Protein AF-A0A3M2CQR7-F1 (afdb_monomer_lite)

Sequence (110 aa):
MRALTAGHTHPLIQFPPALPKVKILRAIMKLLEEAPSLKIQNVHVQGFSGCSDFVGKLTVNDGEAEFEFHWDCRWRAEQEQMLDWWGNPDQARAAREFGYQCFRKFERTR

Structure (mmCIF, N/CA/C/O backbone):
data_AF-A0A3M2CQR7-F1
#
_entry.id   AF-A0A3M2CQR7-F1
#
loop_
_atom_site.group_PDB
_atom_site.id
_atom_site.type_symbol
_atom_site.label_atom_id
_atom_site.label_alt_id
_atom_site.label_comp_id
_atom_site.label_asym_id
_atom_site.label_entity_id
_atom_site.label_seq_id
_atom_site.pdbx_PDB_ins_code
_atom_site.Cartn_x
_atom_site.Cartn_y
_atom_site.Cartn_z
_atom_site.occupancy
_atom_site.B_iso_or_equiv
_atom_site.auth_seq_id
_atom_site.auth_comp_id
_atom_site.auth_asym_id
_atom_site.auth_atom_id
_atom_site.pdbx_PDB_model_num
ATOM 1 N N . MET A 1 1 ? -17.983 1.315 -6.250 1.00 46.47 1 MET A N 1
ATOM 2 C CA . MET A 1 1 ? -16.632 1.453 -6.850 1.00 46.47 1 MET A CA 1
ATOM 3 C C . MET A 1 1 ? -16.387 2.785 -7.599 1.00 46.47 1 MET A C 1
ATOM 5 O O . MET A 1 1 ? -15.433 2.858 -8.357 1.00 46.47 1 MET A O 1
ATOM 9 N N . ARG A 1 2 ? -17.192 3.853 -7.406 1.00 52.69 2 ARG A N 1
ATOM 10 C CA . ARG A 1 2 ? -17.050 5.144 -8.135 1.00 52.69 2 ARG A CA 1
ATOM 11 C C . ARG A 1 2 ? -16.501 6.320 -7.301 1.00 52.69 2 ARG A C 1
ATOM 13 O O . ARG A 1 2 ? -16.025 7.288 -7.874 1.00 52.69 2 ARG A O 1
ATOM 20 N N . ALA A 1 3 ? -16.531 6.242 -5.968 1.00 48.81 3 ALA A N 1
ATOM 21 C CA . ALA A 1 3 ? -16.136 7.358 -5.097 1.00 48.81 3 ALA A CA 1
ATOM 22 C C . ALA A 1 3 ? -14.608 7.552 -4.984 1.00 48.81 3 ALA A C 1
ATOM 24 O O . ALA A 1 3 ? -14.128 8.681 -5.006 1.00 48.81 3 ALA A O 1
ATOM 25 N N . LEU A 1 4 ? -13.834 6.460 -4.939 1.00 50.44 4 LEU A N 1
ATOM 26 C CA . LEU A 1 4 ? -12.368 6.501 -4.798 1.00 50.44 4 LEU A CA 1
ATOM 27 C C . LEU A 1 4 ? -11.658 7.146 -6.000 1.00 50.44 4 LEU A C 1
ATOM 29 O O . LEU A 1 4 ? -10.644 7.818 -5.838 1.00 50.44 4 LEU A O 1
ATOM 33 N N .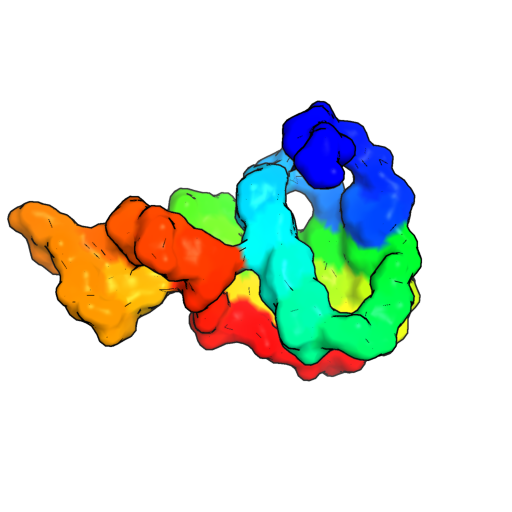 THR A 1 5 ? -12.195 6.992 -7.211 1.00 54.84 5 THR A N 1
ATOM 34 C CA . THR A 1 5 ? -11.633 7.586 -8.433 1.00 54.84 5 THR A CA 1
ATOM 35 C C . THR A 1 5 ? -11.936 9.083 -8.555 1.00 54.84 5 THR A C 1
ATOM 37 O O . THR A 1 5 ? -11.091 9.835 -9.048 1.00 54.84 5 THR A O 1
ATOM 40 N N . ALA A 1 6 ? -13.068 9.553 -8.021 1.00 55.56 6 ALA A N 1
ATOM 41 C CA . ALA A 1 6 ? -13.514 10.946 -8.124 1.00 55.56 6 ALA A CA 1
ATOM 42 C C . ALA A 1 6 ? -12.702 11.944 -7.270 1.00 55.56 6 ALA A C 1
ATOM 44 O O . ALA A 1 6 ? -12.662 13.124 -7.589 1.00 55.56 6 ALA A O 1
ATOM 45 N N . GLY A 1 7 ? -11.954 11.489 -6.257 1.00 47.72 7 GLY A N 1
ATOM 46 C CA . GLY A 1 7 ? -11.062 12.361 -5.472 1.00 47.72 7 GLY A CA 1
ATOM 47 C C . GLY A 1 7 ? -11.728 13.181 -4.377 1.00 47.72 7 GLY A C 1
ATOM 48 O O . GLY A 1 7 ? -11.129 14.139 -3.904 1.00 47.72 7 GLY A O 1
ATOM 49 N N . HIS A 1 8 ? -12.925 12.793 -3.952 1.00 46.94 8 HIS A N 1
ATOM 50 C CA . HIS A 1 8 ? -13.480 13.290 -2.703 1.00 46.94 8 HIS A CA 1
ATOM 51 C C . HIS A 1 8 ? -12.880 12.502 -1.536 1.00 46.94 8 HIS A C 1
ATOM 53 O O . HIS A 1 8 ? -12.790 11.273 -1.595 1.00 46.94 8 HIS A O 1
ATOM 59 N N . THR A 1 9 ? -12.481 13.206 -0.478 1.00 52.19 9 THR A N 1
ATOM 60 C CA . THR A 1 9 ? -12.222 12.605 0.830 1.00 52.19 9 THR A CA 1
ATOM 61 C C . THR A 1 9 ? -13.504 11.919 1.292 1.00 52.19 9 THR A C 1
ATOM 63 O O . THR A 1 9 ? -14.539 12.556 1.479 1.00 52.19 9 THR A O 1
ATOM 66 N N . HIS A 1 10 ? -13.460 10.594 1.409 1.00 62.28 10 HIS A N 1
ATOM 67 C CA . HIS A 1 10 ? -14.567 9.811 1.941 1.00 62.28 10 HIS A CA 1
ATOM 68 C C . HIS A 1 10 ? -14.284 9.562 3.425 1.00 62.28 10 HIS A C 1
ATOM 70 O O . HIS A 1 10 ? -13.147 9.215 3.743 1.00 62.28 10 HIS A O 1
ATOM 76 N N . PRO A 1 11 ? -15.271 9.646 4.335 1.00 66.38 11 PRO A N 1
ATOM 77 C CA . PRO A 1 11 ? -15.039 9.393 5.763 1.00 66.38 11 PRO A CA 1
ATOM 78 C C . PRO A 1 11 ? -14.391 8.025 6.055 1.00 66.38 11 PRO A C 1
ATOM 80 O O . PRO A 1 11 ? -13.695 7.875 7.050 1.00 66.38 11 PRO A O 1
ATOM 83 N N . LEU A 1 12 ? -14.554 7.060 5.142 1.00 84.62 12 LEU A N 1
ATOM 84 C CA . LEU A 1 12 ? -13.984 5.711 5.236 1.00 84.62 12 LEU A CA 1
ATOM 85 C C . LEU A 1 12 ? -12.493 5.634 4.869 1.00 84.62 12 LEU A C 1
ATOM 87 O O . LEU A 1 12 ? -11.810 4.757 5.377 1.00 84.62 12 LEU A O 1
ATOM 91 N N . ILE A 1 13 ? -11.992 6.458 3.941 1.00 91.00 13 ILE A N 1
ATOM 92 C CA . ILE A 1 13 ? -10.609 6.356 3.441 1.00 91.00 13 ILE A CA 1
ATOM 93 C C . ILE A 1 13 ? -10.043 7.766 3.275 1.00 91.00 13 ILE A C 1
ATOM 95 O O . ILE A 1 13 ? -10.448 8.515 2.383 1.00 91.00 13 ILE A O 1
ATOM 99 N N . GLN A 1 14 ? -9.084 8.100 4.129 1.00 92.00 14 GLN A N 1
ATOM 100 C CA . GLN A 1 14 ? -8.445 9.404 4.221 1.00 92.00 14 GLN A CA 1
ATOM 101 C C . GLN A 1 14 ? -6.985 9.299 3.776 1.00 92.00 14 GLN A C 1
ATOM 103 O O . GLN A 1 14 ? -6.272 8.377 4.166 1.00 92.00 14 GLN A O 1
ATOM 108 N N . PHE A 1 15 ? -6.532 10.233 2.944 1.00 93.12 15 PHE A N 1
ATOM 109 C CA . PHE A 1 15 ? -5.164 10.260 2.427 1.00 93.12 15 PHE A CA 1
ATOM 110 C C . PHE A 1 15 ? -4.762 11.679 2.009 1.00 93.12 15 PHE A C 1
ATOM 112 O O . PHE A 1 15 ? -5.629 12.464 1.613 1.00 93.12 15 PHE A O 1
ATOM 119 N N . PRO A 1 16 ? -3.460 12.023 2.045 1.00 90.00 16 PRO A N 1
ATOM 120 C CA . PRO A 1 16 ? -2.966 13.275 1.491 1.00 90.00 16 PRO A CA 1
ATOM 121 C C . PRO A 1 16 ? -3.332 13.418 0.001 1.00 90.00 16 PRO A C 1
ATOM 123 O O . PRO A 1 16 ? -3.101 12.477 -0.763 1.00 90.00 16 PRO A O 1
ATOM 126 N N . PRO A 1 17 ? -3.818 14.589 -0.459 1.00 85.38 17 PRO A N 1
ATOM 127 C CA . PRO A 1 17 ? -4.232 14.795 -1.853 1.00 85.38 17 PRO A CA 1
ATOM 128 C C . PRO A 1 17 ? -3.147 14.516 -2.904 1.00 85.38 17 PRO A C 1
ATOM 130 O O . PRO A 1 17 ? -3.466 14.209 -4.049 1.00 85.38 17 PRO A O 1
ATOM 133 N N . ALA A 1 18 ? -1.870 14.614 -2.521 1.00 89.19 18 ALA A N 1
ATOM 134 C CA . ALA A 1 18 ? -0.728 14.376 -3.400 1.00 89.19 18 ALA A CA 1
ATOM 135 C C . ALA A 1 18 ? -0.486 12.887 -3.726 1.00 89.19 18 ALA A C 1
ATOM 137 O O . ALA A 1 18 ? 0.286 12.581 -4.634 1.00 89.19 18 ALA A O 1
ATOM 138 N N . LEU A 1 19 ? -1.108 11.950 -3.000 1.00 92.25 19 LEU A N 1
ATOM 139 C CA . LEU A 1 19 ? -0.875 10.523 -3.213 1.00 92.25 19 LEU A CA 1
ATOM 140 C C . LEU A 1 19 ? -1.670 9.976 -4.414 1.00 92.25 19 LEU A C 1
ATOM 142 O O . LEU A 1 19 ? -2.871 10.238 -4.537 1.00 92.25 19 LEU A O 1
ATOM 146 N N . PRO A 1 20 ? -1.056 9.148 -5.285 1.00 92.50 20 PRO A N 1
ATOM 147 C CA . PRO A 1 20 ? -1.764 8.558 -6.414 1.00 92.50 20 PRO A CA 1
ATOM 148 C C . PRO A 1 20 ? -2.891 7.617 -5.970 1.00 92.50 20 PRO A C 1
ATOM 150 O O . PRO A 1 20 ? -2.654 6.568 -5.367 1.00 92.50 20 PRO A O 1
ATOM 153 N N . LYS A 1 21 ? -4.128 7.939 -6.363 1.00 91.94 21 LYS A N 1
ATOM 154 C CA . LYS A 1 21 ? -5.345 7.173 -6.017 1.00 91.94 21 LYS A CA 1
ATOM 155 C C . LYS A 1 21 ? -5.251 5.685 -6.364 1.00 91.94 21 LYS A C 1
ATOM 157 O O . LYS A 1 21 ? -5.724 4.842 -5.610 1.00 91.94 21 LYS A O 1
ATOM 162 N N . VAL A 1 22 ? -4.614 5.346 -7.488 1.00 92.56 22 VAL A N 1
ATOM 163 C CA . VAL A 1 22 ? -4.424 3.947 -7.908 1.00 92.56 22 VAL A CA 1
ATOM 164 C C . VAL A 1 22 ? -3.540 3.163 -6.933 1.00 92.56 22 VAL A C 1
ATOM 166 O O . VAL A 1 22 ? -3.796 1.990 -6.684 1.00 92.56 22 VAL A O 1
ATOM 169 N N . LYS A 1 23 ? -2.530 3.802 -6.333 1.00 95.00 23 LYS A N 1
ATOM 170 C CA . LYS A 1 23 ? -1.636 3.165 -5.356 1.00 95.00 23 LYS A CA 1
ATOM 171 C C . LYS A 1 23 ? -2.309 3.024 -3.994 1.00 95.00 23 LYS A C 1
ATOM 173 O O . LYS A 1 23 ? -2.184 1.977 -3.366 1.00 95.00 23 LYS A O 1
ATOM 178 N N . ILE A 1 24 ? -3.125 4.007 -3.612 1.00 95.62 24 ILE A N 1
ATOM 179 C CA . ILE A 1 24 ? -4.009 3.901 -2.444 1.00 95.62 24 ILE A CA 1
ATOM 180 C C . ILE A 1 24 ? -4.957 2.709 -2.596 1.00 95.62 24 ILE A C 1
ATOM 182 O O . ILE A 1 24 ? -5.032 1.877 -1.698 1.00 95.62 24 ILE A O 1
ATOM 186 N N . LEU A 1 25 ? -5.626 2.568 -3.747 1.00 95.19 25 LEU A N 1
ATOM 187 C CA . LEU A 1 25 ? -6.523 1.437 -4.001 1.00 95.19 25 LEU A CA 1
ATOM 188 C C . LEU A 1 25 ? -5.808 0.090 -3.824 1.00 95.19 25 LEU A C 1
ATOM 190 O O . LEU A 1 25 ? -6.368 -0.808 -3.207 1.00 95.19 25 LEU A O 1
ATOM 194 N N . ARG A 1 26 ? -4.565 -0.039 -4.301 1.00 96.56 26 ARG A N 1
ATOM 195 C CA . ARG A 1 26 ? -3.761 -1.264 -4.147 1.00 96.56 26 ARG A CA 1
ATOM 196 C C . ARG A 1 26 ? -3.474 -1.599 -2.680 1.00 96.56 26 ARG A C 1
ATOM 198 O O . ARG A 1 26 ? -3.626 -2.753 -2.292 1.00 96.56 26 ARG A O 1
ATOM 205 N N . ALA A 1 27 ? -3.121 -0.602 -1.865 1.00 97.31 27 ALA A N 1
ATOM 206 C CA . ALA A 1 27 ? -2.924 -0.778 -0.422 1.00 97.31 27 ALA A CA 1
ATOM 207 C C . ALA A 1 27 ? -4.218 -1.203 0.292 1.00 97.31 27 ALA A C 1
ATOM 209 O O . ALA A 1 27 ? -4.203 -2.135 1.092 1.00 97.31 27 ALA A O 1
ATOM 210 N N . ILE A 1 28 ? -5.352 -0.585 -0.053 1.00 96.44 28 ILE A N 1
ATOM 211 C CA . ILE A 1 28 ? -6.662 -0.942 0.513 1.00 96.44 28 ILE A CA 1
ATOM 212 C C . ILE A 1 28 ? -7.095 -2.351 0.093 1.00 96.44 28 ILE A C 1
ATOM 214 O O . ILE A 1 28 ? -7.611 -3.096 0.918 1.00 96.44 28 ILE A O 1
ATOM 218 N N . MET A 1 29 ? -6.867 -2.750 -1.161 1.00 97.25 29 MET A N 1
ATOM 219 C CA . MET A 1 29 ? -7.162 -4.116 -1.609 1.00 97.25 29 MET A CA 1
ATOM 220 C C . MET A 1 29 ? -6.382 -5.151 -0.797 1.00 97.25 29 MET A C 1
ATOM 222 O O . MET A 1 29 ? -6.963 -6.146 -0.376 1.00 97.25 29 MET A O 1
ATOM 226 N N . LYS A 1 30 ? -5.099 -4.891 -0.519 1.00 97.94 30 LYS A N 1
ATOM 227 C CA . LYS A 1 30 ? -4.293 -5.796 0.304 1.00 97.94 30 LYS A CA 1
ATOM 228 C C . LYS A 1 30 ? -4.748 -5.834 1.760 1.00 97.94 30 LYS A C 1
ATOM 230 O O . LYS A 1 30 ? -4.809 -6.912 2.332 1.00 97.94 30 LYS A O 1
ATOM 235 N N . LEU A 1 31 ? -5.158 -4.697 2.327 1.00 97.38 31 LEU A N 1
ATOM 236 C CA . LEU A 1 31 ? -5.774 -4.656 3.657 1.00 97.38 31 LEU A CA 1
ATOM 237 C C . LEU A 1 31 ? -7.027 -5.539 3.737 1.00 97.38 31 LEU A C 1
ATOM 239 O O . LEU A 1 31 ? -7.178 -6.299 4.687 1.00 97.38 31 LEU A O 1
ATOM 243 N N . LEU A 1 32 ? -7.914 -5.447 2.744 1.00 96.19 32 LEU A N 1
ATOM 244 C CA . LEU A 1 32 ? -9.146 -6.241 2.703 1.00 96.19 32 LEU A CA 1
ATOM 245 C C . LEU A 1 32 ? -8.872 -7.745 2.561 1.00 96.19 32 LEU A C 1
ATOM 247 O O . LEU A 1 32 ? -9.638 -8.553 3.077 1.00 96.19 32 LEU A O 1
ATOM 251 N N . GLU A 1 33 ? -7.795 -8.108 1.865 1.00 96.88 33 GLU A N 1
ATOM 252 C CA . GLU A 1 33 ? -7.357 -9.494 1.695 1.00 96.88 33 GLU A CA 1
ATOM 253 C C . GLU A 1 33 ? -6.732 -10.078 2.966 1.00 96.88 33 GLU A C 1
ATOM 255 O O . GLU A 1 33 ? -7.061 -11.197 3.346 1.00 96.88 33 GLU A O 1
ATOM 260 N N . GLU A 1 34 ? -5.855 -9.325 3.632 1.00 96.75 34 GLU A N 1
ATOM 261 C CA . GLU A 1 34 ? -5.112 -9.787 4.815 1.00 96.75 34 GLU A CA 1
ATOM 262 C C . GLU A 1 34 ? -5.937 -9.707 6.108 1.00 96.75 34 GLU A C 1
ATOM 264 O O . GLU A 1 34 ? -5.699 -10.452 7.057 1.00 96.75 34 GLU A O 1
ATOM 269 N N . ALA A 1 35 ? -6.928 -8.814 6.163 1.00 95.00 35 ALA A N 1
ATOM 270 C CA . ALA A 1 35 ? -7.773 -8.611 7.335 1.00 95.00 35 ALA A CA 1
ATOM 271 C C . ALA A 1 35 ? -9.276 -8.703 6.993 1.00 95.00 35 ALA A C 1
ATOM 273 O O . ALA A 1 35 ? -10.026 -7.763 7.266 1.00 95.00 35 ALA A O 1
ATOM 274 N N . PRO A 1 36 ? -9.764 -9.837 6.446 1.00 94.62 36 PRO A N 1
ATOM 275 C CA . PRO A 1 36 ? -11.141 -9.956 5.957 1.00 94.62 36 PRO A CA 1
ATOM 276 C C . PRO A 1 36 ? -12.197 -9.860 7.069 1.00 94.62 36 PRO A C 1
ATOM 278 O O . PRO A 1 36 ? -13.351 -9.527 6.808 1.00 94.62 36 PRO A O 1
ATOM 281 N N . SER A 1 37 ? -11.821 -10.144 8.320 1.00 92.81 37 SER A N 1
ATOM 282 C CA . SER A 1 37 ? -12.703 -10.037 9.487 1.00 92.81 37 SER A CA 1
ATOM 283 C C . SER A 1 37 ? -12.687 -8.658 10.151 1.00 92.81 37 SER A C 1
ATOM 285 O O . SER A 1 37 ? -13.489 -8.412 11.056 1.00 92.81 37 SER A O 1
ATOM 287 N N . LEU A 1 38 ? -11.773 -7.764 9.756 1.00 92.56 38 LEU A N 1
ATOM 288 C CA . LEU A 1 38 ? -11.656 -6.438 10.352 1.00 92.56 38 LEU A CA 1
ATOM 289 C C . LEU A 1 38 ? -12.795 -5.549 9.845 1.00 92.56 38 LEU A C 1
ATOM 291 O O . LEU A 1 38 ? -12.933 -5.291 8.649 1.00 92.56 38 LEU A O 1
ATOM 295 N N . LYS A 1 39 ? -13.629 -5.059 10.765 1.00 91.81 39 LYS A N 1
ATOM 296 C CA . LYS A 1 39 ? -14.723 -4.139 10.434 1.00 91.81 39 LYS A CA 1
ATOM 297 C C . LYS A 1 39 ? -14.168 -2.734 10.229 1.00 91.81 39 LYS A C 1
ATOM 299 O O . LYS A 1 39 ? -14.024 -1.976 11.183 1.00 91.81 39 LYS A O 1
ATOM 304 N N . ILE A 1 40 ? -13.868 -2.394 8.983 1.00 91.75 40 ILE A N 1
ATOM 305 C CA . ILE A 1 40 ? -13.288 -1.101 8.613 1.00 91.75 40 ILE A CA 1
ATOM 306 C C . ILE A 1 40 ? -14.360 -0.000 8.638 1.00 91.75 40 ILE A C 1
ATOM 308 O O . ILE A 1 40 ? -15.306 -0.020 7.851 1.00 91.75 40 ILE A O 1
ATOM 312 N N . GLN A 1 41 ? -14.176 0.977 9.522 1.00 91.81 41 GLN A N 1
ATOM 313 C CA . GLN A 1 41 ? -14.983 2.195 9.653 1.00 91.81 41 GLN A CA 1
ATOM 314 C C . GLN A 1 41 ? -14.227 3.427 9.144 1.00 91.81 41 GLN A C 1
ATOM 316 O O . GLN A 1 41 ? -14.827 4.326 8.561 1.00 91.81 41 GLN A O 1
ATOM 321 N N . ASN A 1 42 ? -12.908 3.462 9.330 1.00 92.69 42 ASN A N 1
ATOM 322 C CA . ASN A 1 42 ? -12.027 4.439 8.703 1.00 92.69 42 ASN A CA 1
ATOM 323 C C . ASN A 1 42 ? -10.644 3.833 8.435 1.00 92.69 42 ASN A C 1
ATOM 325 O O . ASN A 1 42 ? -10.215 2.906 9.120 1.00 92.69 42 ASN A O 1
ATOM 329 N N . VAL A 1 43 ? -9.960 4.348 7.415 1.00 96.31 43 VAL A N 1
ATOM 330 C CA . VAL A 1 43 ? -8.568 4.033 7.095 1.00 96.31 43 VAL A CA 1
ATOM 331 C C . VAL A 1 43 ? -7.843 5.321 6.754 1.00 96.31 43 VAL A C 1
ATOM 333 O O . VAL A 1 43 ? -8.235 6.034 5.831 1.00 96.31 43 VAL A O 1
ATOM 336 N N . HIS A 1 44 ? -6.761 5.597 7.465 1.00 96.38 44 HIS A N 1
ATOM 337 C CA . HIS A 1 44 ? -5.851 6.693 7.178 1.00 96.38 44 HIS A CA 1
ATOM 338 C C . HIS A 1 44 ? -4.628 6.123 6.469 1.00 96.38 44 HIS A C 1
ATOM 340 O O . HIS A 1 44 ? -3.947 5.243 6.995 1.00 96.38 44 HIS A O 1
ATOM 346 N N . VAL A 1 45 ? -4.357 6.620 5.266 1.00 96.69 45 VAL A N 1
ATOM 347 C CA . VAL A 1 45 ? -3.223 6.200 4.443 1.00 96.69 45 VAL A CA 1
ATOM 348 C C . VAL A 1 45 ? -2.182 7.303 4.446 1.00 96.69 45 VAL A C 1
ATOM 350 O O . VAL A 1 45 ? -2.444 8.428 4.016 1.00 96.69 45 VAL A O 1
ATOM 353 N N . GLN A 1 46 ? -0.981 6.968 4.897 1.00 96.00 46 GLN A N 1
ATOM 354 C CA . GLN A 1 46 ? 0.179 7.850 4.862 1.00 96.00 46 GLN A CA 1
ATOM 355 C C . GLN A 1 46 ? 1.327 7.130 4.168 1.00 96.00 46 GLN A C 1
ATOM 357 O O . GLN A 1 46 ? 1.457 5.914 4.285 1.00 96.00 46 GLN A O 1
ATOM 362 N N . GLY A 1 47 ? 2.164 7.864 3.442 1.00 95.81 47 GLY A N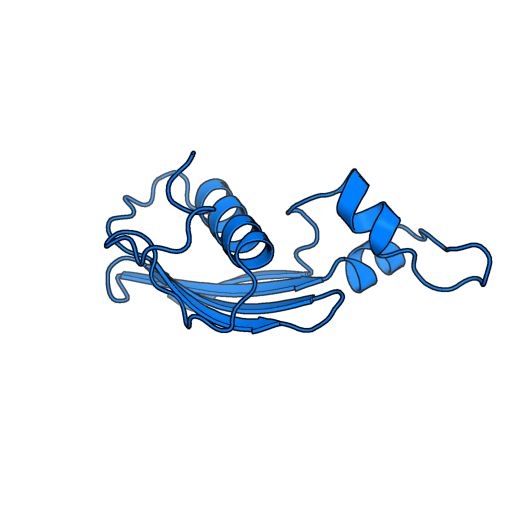 1
ATOM 363 C CA . GLY A 1 47 ? 3.292 7.253 2.757 1.00 95.81 47 GLY A CA 1
ATOM 364 C C . GLY A 1 47 ? 3.938 8.141 1.708 1.00 95.81 47 GLY A C 1
ATOM 365 O O . GLY A 1 47 ? 3.581 9.307 1.541 1.00 95.81 47 GLY A O 1
ATOM 366 N N . PHE A 1 48 ? 4.872 7.539 0.986 1.00 96.44 48 PHE A N 1
ATOM 367 C CA . PHE A 1 48 ? 5.579 8.111 -0.148 1.00 96.44 48 PHE A CA 1
ATOM 368 C C . PHE A 1 48 ? 5.361 7.234 -1.384 1.00 96.44 48 PHE A C 1
ATOM 370 O O . PHE A 1 48 ? 5.347 6.006 -1.295 1.00 96.44 48 PHE A O 1
ATOM 377 N N . SER A 1 49 ? 5.186 7.866 -2.544 1.00 96.00 49 SER A N 1
ATOM 378 C CA . SER A 1 49 ? 5.001 7.182 -3.825 1.00 96.00 49 SER A CA 1
ATOM 379 C C . SER A 1 49 ? 6.083 7.609 -4.807 1.00 96.00 49 SER A C 1
ATOM 381 O O . SER A 1 49 ? 6.092 8.767 -5.220 1.00 96.00 49 SER A O 1
ATOM 383 N N . GLY A 1 50 ? 6.905 6.668 -5.269 1.00 94.69 50 GLY A N 1
ATOM 384 C CA . GLY A 1 50 ? 7.750 6.857 -6.446 1.00 94.69 50 GLY A CA 1
ATOM 385 C C . GLY A 1 50 ? 7.036 6.433 -7.729 1.00 94.69 50 GLY A C 1
ATOM 386 O O . GLY A 1 50 ? 5.804 6.402 -7.797 1.00 94.69 50 GLY A O 1
ATOM 387 N N . CYS A 1 51 ? 7.795 6.107 -8.777 1.00 90.69 51 CYS A N 1
ATOM 388 C CA . CYS A 1 51 ? 7.233 5.620 -10.041 1.00 90.69 51 CYS A CA 1
ATOM 389 C C . CYS A 1 51 ? 6.777 4.157 -9.917 1.00 90.69 51 CYS A C 1
ATOM 391 O O . CYS A 1 51 ? 5.610 3.851 -10.173 1.00 90.69 51 CYS A O 1
ATOM 393 N N . SER A 1 52 ? 7.657 3.266 -9.453 1.00 92.75 52 SER A N 1
ATOM 394 C CA . SER A 1 52 ? 7.400 1.820 -9.351 1.00 92.75 52 SER A CA 1
ATOM 395 C C . SER A 1 52 ? 6.803 1.376 -8.017 1.00 92.75 52 SER A C 1
ATOM 397 O O . SER A 1 52 ? 6.245 0.282 -7.955 1.00 92.75 52 SER A O 1
ATOM 399 N N . ASP A 1 53 ? 6.867 2.221 -6.986 1.00 96.19 53 ASP A N 1
ATOM 400 C CA . ASP A 1 53 ? 6.661 1.820 -5.597 1.00 96.19 53 ASP A CA 1
ATOM 401 C C . ASP A 1 53 ? 5.679 2.716 -4.821 1.00 96.19 53 ASP A C 1
ATOM 403 O O . ASP A 1 53 ? 5.321 3.828 -5.225 1.00 96.19 53 ASP A O 1
ATOM 407 N N . PHE A 1 54 ? 5.183 2.190 -3.708 1.00 98.12 54 PHE A N 1
ATOM 408 C CA . PHE A 1 54 ? 4.379 2.888 -2.720 1.00 98.12 54 PHE A CA 1
ATOM 409 C C . PHE A 1 54 ? 4.689 2.308 -1.342 1.00 98.12 54 PHE A C 1
ATOM 411 O O . PHE A 1 54 ? 4.423 1.131 -1.086 1.00 98.12 54 PHE A O 1
ATOM 418 N N . VAL A 1 55 ? 5.251 3.136 -0.465 1.00 98.38 55 VAL A N 1
ATOM 419 C CA . VAL A 1 55 ? 5.691 2.741 0.878 1.00 98.38 55 VAL A CA 1
ATOM 420 C C . VAL A 1 55 ? 4.951 3.575 1.900 1.00 98.38 55 VAL A C 1
ATOM 422 O O . VAL A 1 55 ? 4.838 4.792 1.739 1.00 98.38 55 VAL A O 1
ATOM 425 N N . GLY A 1 56 ? 4.457 2.948 2.960 1.00 97.94 56 GLY A N 1
ATOM 426 C CA . GLY A 1 56 ? 3.731 3.696 3.967 1.00 97.94 56 GLY A CA 1
ATOM 427 C C . GLY A 1 56 ? 3.067 2.853 5.035 1.00 97.94 56 GLY A C 1
ATOM 428 O O . GLY A 1 56 ? 3.438 1.706 5.286 1.00 97.94 56 GLY A O 1
ATOM 429 N N . LYS A 1 57 ? 2.070 3.474 5.660 1.00 98.25 57 LYS A N 1
ATOM 430 C CA . LYS A 1 57 ? 1.296 2.923 6.760 1.00 98.25 57 LYS A CA 1
ATOM 431 C C . LYS A 1 57 ? -0.201 3.113 6.519 1.00 98.25 57 LYS A C 1
ATOM 433 O O . LYS A 1 57 ? -0.636 4.146 6.001 1.00 98.25 57 LYS A O 1
ATOM 438 N N . LEU A 1 58 ? -0.975 2.105 6.909 1.00 98.19 58 LEU A N 1
ATOM 439 C CA . LEU A 1 58 ? -2.424 2.161 7.051 1.00 98.19 58 LEU A CA 1
ATOM 440 C C . LEU A 1 58 ? -2.754 2.170 8.542 1.00 98.19 58 LEU A C 1
ATOM 442 O O . LEU A 1 58 ? -2.351 1.261 9.263 1.00 98.19 58 LEU A O 1
ATOM 446 N N . THR A 1 59 ? -3.507 3.167 8.987 1.00 97.81 59 THR A N 1
ATOM 447 C CA . THR A 1 59 ? -4.104 3.196 10.327 1.00 97.81 59 THR A CA 1
ATOM 448 C C . THR A 1 59 ? -5.599 2.958 10.173 1.00 97.81 59 THR A C 1
ATOM 450 O O . THR A 1 59 ? -6.262 3.720 9.475 1.00 97.81 59 THR A O 1
ATOM 453 N N . VAL A 1 60 ? -6.128 1.902 10.784 1.00 96.44 60 VAL A N 1
ATOM 454 C CA . VAL A 1 60 ? -7.537 1.502 10.675 1.00 96.44 60 VAL A CA 1
ATOM 455 C C . VAL A 1 60 ? -8.264 1.812 11.979 1.00 96.44 60 VAL A C 1
ATOM 457 O O . VAL A 1 60 ? -7.720 1.556 13.054 1.00 96.44 60 VAL A O 1
ATOM 460 N N . ASN A 1 61 ? -9.487 2.340 11.875 1.00 94.31 61 ASN A N 1
ATOM 461 C CA . ASN A 1 61 ? -10.371 2.670 12.999 1.00 94.31 61 ASN A CA 1
ATOM 462 C C . ASN A 1 61 ? -9.649 3.477 14.089 1.00 94.31 61 ASN A C 1
ATOM 464 O O . ASN A 1 61 ? -9.594 3.065 15.247 1.00 94.31 61 ASN A O 1
ATOM 468 N N . ASP A 1 62 ? -9.014 4.580 13.689 1.00 90.44 62 ASP A N 1
ATOM 469 C CA . ASP A 1 62 ? -8.285 5.485 14.591 1.00 90.44 62 ASP A CA 1
ATOM 470 C C . ASP A 1 62 ? -7.187 4.797 15.437 1.00 90.44 62 ASP A C 1
ATOM 472 O O . ASP A 1 62 ? -6.843 5.239 16.534 1.00 90.44 62 ASP A O 1
ATOM 476 N N . GLY A 1 63 ? -6.598 3.718 14.906 1.00 92.69 63 GLY A N 1
ATOM 477 C CA . GLY A 1 63 ? -5.466 3.012 15.512 1.00 92.69 63 GLY A CA 1
ATOM 478 C C . GLY A 1 63 ? -5.820 1.697 16.204 1.00 92.69 63 GLY A C 1
ATOM 479 O O . GLY A 1 63 ? -4.973 1.154 16.912 1.00 92.69 63 GLY A O 1
ATOM 480 N N . GLU A 1 64 ? -7.029 1.166 15.999 1.00 94.94 64 GLU A N 1
ATOM 481 C CA . GLU A 1 64 ? -7.380 -0.211 16.381 1.00 94.94 64 GLU A CA 1
ATOM 482 C C . GLU A 1 64 ? -6.446 -1.236 15.721 1.00 94.94 64 GLU A C 1
ATOM 484 O O . GLU A 1 64 ? -6.054 -2.218 16.351 1.00 94.94 64 GLU A O 1
ATOM 489 N N . ALA A 1 65 ? -6.070 -0.988 14.463 1.00 96.81 65 ALA A N 1
ATOM 490 C CA . ALA A 1 65 ? -5.079 -1.780 13.754 1.00 96.81 65 ALA A CA 1
ATOM 491 C C . ALA A 1 65 ? -4.163 -0.895 12.911 1.00 96.81 65 ALA A C 1
ATOM 493 O O . ALA A 1 65 ? -4.586 0.125 12.358 1.00 96.81 65 ALA A O 1
ATOM 494 N N . GLU A 1 66 ? -2.908 -1.312 12.786 1.00 98.00 66 GLU A N 1
ATOM 495 C CA . GLU A 1 66 ? -1.918 -0.620 11.969 1.00 98.00 66 GLU A CA 1
ATOM 496 C C . GLU A 1 66 ? -1.170 -1.595 11.073 1.00 98.00 66 GLU A C 1
ATOM 498 O O . GLU A 1 66 ? -0.838 -2.706 11.485 1.00 98.00 66 GLU A O 1
ATOM 503 N N . PHE A 1 67 ? -0.898 -1.165 9.843 1.00 98.56 67 PHE A N 1
ATOM 504 C CA . PHE A 1 67 ? -0.183 -1.965 8.859 1.00 98.56 67 PHE A CA 1
ATOM 505 C C . PHE A 1 67 ? 0.908 -1.141 8.201 1.00 98.56 67 PHE A C 1
ATOM 507 O O . PHE A 1 67 ? 0.631 -0.066 7.673 1.00 98.56 67 PHE A O 1
ATOM 514 N N . GLU A 1 68 ? 2.123 -1.669 8.162 1.00 98.50 68 GLU A N 1
ATOM 515 C CA . GLU A 1 68 ? 3.190 -1.143 7.318 1.00 98.50 68 GLU A CA 1
ATOM 516 C C . GLU A 1 68 ? 3.221 -1.894 5.993 1.00 98.50 68 GLU A C 1
ATOM 518 O O . GLU A 1 68 ? 3.131 -3.123 5.953 1.00 98.50 68 GLU A O 1
ATOM 523 N N . PHE A 1 69 ? 3.389 -1.162 4.894 1.00 98.56 69 PHE A N 1
ATOM 524 C CA . PHE A 1 69 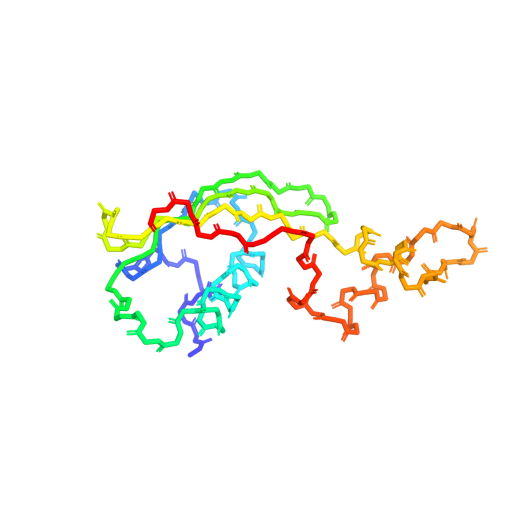? 3.412 -1.754 3.567 1.00 98.56 69 PHE A CA 1
ATOM 525 C C . PHE A 1 69 ? 4.524 -1.194 2.683 1.00 98.56 69 PHE A C 1
ATOM 527 O O . PHE A 1 69 ? 4.934 -0.036 2.785 1.00 98.56 69 PHE A O 1
ATOM 534 N N . HIS A 1 70 ? 4.963 -2.040 1.756 1.00 98.44 70 HIS A N 1
ATOM 535 C CA . HIS A 1 70 ? 5.837 -1.696 0.646 1.00 98.44 70 HIS A CA 1
ATOM 536 C C . HIS A 1 70 ? 5.329 -2.432 -0.595 1.00 98.44 70 HIS A C 1
ATOM 538 O O . HIS A 1 70 ? 5.570 -3.627 -0.773 1.00 98.44 70 HIS A O 1
ATOM 544 N N . TRP A 1 71 ? 4.602 -1.711 -1.441 1.00 98.44 71 TRP A N 1
ATOM 545 C CA . TRP A 1 71 ? 4.185 -2.171 -2.759 1.00 98.44 71 TRP A CA 1
ATOM 546 C C . TRP A 1 71 ? 5.222 -1.720 -3.788 1.00 98.44 71 TRP A C 1
ATOM 548 O O . TRP A 1 71 ? 5.443 -0.523 -3.906 1.00 98.44 71 TRP A O 1
ATOM 558 N N . ASP A 1 72 ? 5.857 -2.633 -4.519 1.00 98.19 72 ASP A N 1
ATOM 559 C CA . ASP A 1 72 ? 6.897 -2.312 -5.502 1.00 98.19 72 ASP A CA 1
ATOM 560 C C . ASP A 1 72 ? 6.904 -3.322 -6.659 1.00 98.19 72 ASP A C 1
ATOM 562 O O . ASP A 1 72 ? 7.320 -4.476 -6.519 1.00 98.19 72 ASP A O 1
ATOM 566 N N . CYS A 1 73 ? 6.437 -2.888 -7.835 1.00 97.38 73 CYS A N 1
ATOM 567 C CA . CYS A 1 73 ? 6.439 -3.760 -9.012 1.00 97.38 73 CYS A CA 1
ATOM 568 C C . CYS A 1 73 ? 7.798 -3.871 -9.701 1.00 97.38 73 CYS A C 1
ATOM 570 O O . CYS A 1 73 ? 7.966 -4.783 -10.506 1.00 97.38 73 CYS A O 1
ATOM 572 N N . ARG A 1 74 ? 8.770 -3.004 -9.391 1.00 97.31 74 ARG A N 1
ATOM 573 C CA . ARG A 1 74 ? 10.149 -3.237 -9.830 1.00 97.31 74 ARG A CA 1
ATOM 574 C C . ARG A 1 74 ? 10.728 -4.422 -9.066 1.00 97.31 74 ARG A C 1
ATOM 576 O O . ARG A 1 74 ? 11.196 -5.360 -9.700 1.00 97.31 74 ARG A O 1
ATOM 583 N N . TRP A 1 75 ? 10.589 -4.430 -7.740 1.00 97.88 75 TRP A N 1
ATOM 584 C CA . TRP A 1 75 ? 10.962 -5.586 -6.921 1.00 97.88 75 TRP A CA 1
ATOM 585 C C . TRP A 1 75 ? 10.265 -6.868 -7.394 1.00 97.88 75 TRP A C 1
ATOM 587 O O . TRP A 1 75 ? 10.919 -7.893 -7.566 1.00 97.88 75 TRP A O 1
ATOM 597 N N . ARG A 1 76 ? 8.951 -6.820 -7.667 1.00 97.94 76 ARG A N 1
ATOM 598 C CA . ARG A 1 76 ? 8.233 -7.994 -8.193 1.00 97.94 76 ARG A CA 1
ATOM 599 C C . ARG A 1 76 ? 8.814 -8.459 -9.532 1.00 97.94 76 ARG A C 1
ATOM 601 O O . ARG A 1 76 ? 9.039 -9.650 -9.687 1.00 97.94 76 ARG A O 1
ATOM 608 N N . ALA A 1 77 ? 9.089 -7.552 -10.470 1.00 97.81 77 ALA A N 1
ATOM 609 C CA . ALA A 1 77 ? 9.712 -7.909 -11.745 1.00 97.81 77 ALA A CA 1
ATOM 610 C C . ALA A 1 77 ? 11.082 -8.587 -11.555 1.00 97.81 77 ALA A C 1
ATOM 612 O O . ALA A 1 77 ? 11.373 -9.564 -12.239 1.00 97.81 77 ALA A O 1
ATOM 613 N N . GLU A 1 78 ? 11.888 -8.126 -10.593 1.00 97.50 78 GLU A N 1
ATOM 614 C CA . GLU A 1 78 ? 13.166 -8.756 -10.236 1.00 97.50 78 GLU A CA 1
ATOM 615 C C . GLU A 1 78 ? 12.976 -10.184 -9.696 1.00 97.50 78 GLU A C 1
ATOM 617 O O . GLU A 1 78 ? 13.693 -11.089 -10.118 1.00 97.50 78 GLU A O 1
ATOM 622 N N . GLN A 1 79 ? 11.999 -10.411 -8.806 1.00 97.88 79 GLN A N 1
ATOM 623 C CA . GLN A 1 79 ? 11.719 -11.750 -8.256 1.00 97.88 79 GLN A CA 1
ATOM 624 C C . GLN A 1 79 ? 11.281 -12.747 -9.331 1.00 97.88 79 GLN A C 1
ATOM 626 O O . GLN A 1 79 ? 11.675 -13.909 -9.300 1.00 97.88 79 GLN A O 1
ATOM 631 N N . GLU A 1 80 ? 10.489 -12.279 -10.291 1.00 97.69 80 GLU A N 1
ATOM 632 C CA . GLU A 1 80 ? 9.924 -13.107 -11.358 1.00 97.69 80 GLU A CA 1
ATOM 633 C C . GLU A 1 80 ? 10.828 -13.159 -12.603 1.00 97.69 80 GLU A C 1
ATOM 635 O O . GLU A 1 80 ? 10.427 -13.689 -13.638 1.00 97.69 80 GLU A O 1
ATOM 640 N N . GLN A 1 81 ? 12.032 -12.571 -12.530 1.00 97.12 81 GLN A N 1
ATOM 641 C CA . GLN A 1 81 ? 12.984 -12.462 -13.643 1.00 97.12 81 GLN A CA 1
ATOM 642 C C . GLN A 1 81 ? 12.348 -11.876 -14.920 1.00 97.12 81 GLN A C 1
ATOM 644 O O . GLN A 1 81 ? 12.685 -12.242 -16.047 1.00 97.12 81 GLN A O 1
ATOM 649 N N . MET A 1 82 ? 11.405 -10.947 -14.747 1.00 96.88 82 MET A N 1
ATOM 650 C CA . MET A 1 82 ? 10.752 -10.237 -15.839 1.00 96.88 82 MET A CA 1
ATOM 651 C C . MET A 1 82 ? 11.642 -9.087 -16.282 1.00 96.88 82 MET A C 1
ATOM 653 O O . MET A 1 82 ? 11.705 -8.062 -15.607 1.00 96.88 82 MET A O 1
ATOM 657 N N . LEU A 1 83 ? 12.312 -9.255 -17.418 1.00 97.25 83 LEU A N 1
ATOM 658 C CA . LEU A 1 83 ? 13.191 -8.240 -17.986 1.00 97.25 83 LEU A CA 1
ATOM 659 C C . LEU A 1 83 ? 12.562 -7.578 -19.215 1.00 97.25 83 LEU A C 1
ATOM 661 O O . LEU A 1 83 ? 11.864 -8.228 -19.997 1.00 97.25 83 LEU A O 1
ATOM 665 N N . ASP A 1 84 ? 12.827 -6.285 -19.377 1.00 95.44 84 ASP A N 1
ATOM 666 C CA . ASP A 1 84 ? 12.550 -5.540 -20.596 1.00 95.44 84 ASP A CA 1
ATOM 667 C C . ASP A 1 84 ? 13.608 -5.840 -21.674 1.00 95.44 84 ASP A C 1
ATOM 669 O O . ASP A 1 84 ? 14.560 -6.596 -21.471 1.00 95.44 84 ASP A O 1
ATOM 673 N N . TRP A 1 85 ? 13.453 -5.234 -22.852 1.00 94.19 85 TRP A N 1
ATOM 674 C CA . TRP A 1 85 ? 14.378 -5.429 -23.973 1.00 94.19 85 TRP A CA 1
ATOM 675 C C . TRP A 1 85 ? 15.821 -4.964 -23.683 1.00 94.19 85 TRP A C 1
ATOM 677 O O . TRP A 1 85 ? 16.754 -5.385 -24.364 1.00 94.19 85 TRP A O 1
ATOM 687 N N . TRP A 1 86 ? 16.020 -4.112 -22.674 1.00 94.38 86 TRP A N 1
ATOM 688 C CA . TRP A 1 86 ? 17.329 -3.622 -22.239 1.00 94.38 86 TRP A CA 1
ATOM 689 C C . TRP A 1 86 ? 17.911 -4.426 -21.068 1.00 94.38 86 TRP A C 1
ATOM 691 O O . TRP A 1 86 ? 18.994 -4.095 -20.586 1.00 94.38 86 TRP A O 1
ATOM 701 N N . GLY A 1 87 ? 17.223 -5.478 -20.615 1.00 95.31 87 GLY A N 1
ATOM 702 C CA . GLY A 1 87 ? 17.651 -6.303 -19.488 1.00 95.31 87 GLY A CA 1
ATOM 703 C C . GLY A 1 87 ? 17.376 -5.682 -18.115 1.00 95.31 87 GLY A C 1
ATOM 704 O O . GLY A 1 87 ? 17.878 -6.196 -17.118 1.00 95.31 87 GLY A O 1
ATOM 705 N N . ASN A 1 88 ? 16.595 -4.599 -18.034 1.00 96.62 88 ASN A N 1
ATOM 706 C CA . ASN A 1 88 ? 16.151 -4.043 -16.755 1.00 96.62 88 ASN A CA 1
ATOM 707 C C . ASN A 1 88 ? 14.857 -4.730 -16.300 1.00 96.62 88 ASN A C 1
ATOM 709 O O . ASN A 1 88 ? 14.121 -5.246 -17.138 1.00 96.62 88 ASN A O 1
ATOM 713 N N . PRO A 1 89 ? 14.523 -4.714 -15.000 1.00 97.50 89 PRO A N 1
ATOM 714 C CA . PRO A 1 89 ? 13.253 -5.257 -14.529 1.00 97.50 89 PRO A CA 1
ATOM 715 C C . PRO A 1 89 ? 12.060 -4.558 -15.194 1.00 97.50 89 PRO A C 1
ATOM 717 O O . PRO A 1 89 ? 11.942 -3.341 -15.107 1.00 97.50 89 PRO A O 1
ATOM 720 N N . ASP A 1 90 ? 11.154 -5.313 -15.817 1.00 97.19 90 ASP A N 1
ATOM 721 C CA . ASP A 1 90 ? 9.957 -4.776 -16.472 1.00 97.19 90 ASP A CA 1
ATOM 722 C C . ASP A 1 90 ? 8.829 -4.561 -15.448 1.00 97.19 90 ASP A C 1
ATOM 724 O O . ASP A 1 90 ? 7.883 -5.350 -15.316 1.00 97.19 90 ASP A O 1
ATOM 728 N N . GLN A 1 91 ? 8.907 -3.450 -14.708 1.00 95.25 91 GLN A N 1
ATOM 729 C CA . GLN A 1 91 ? 7.886 -3.088 -13.720 1.00 95.25 91 GLN A CA 1
ATOM 730 C C . GLN A 1 91 ? 6.509 -2.836 -14.347 1.00 95.25 91 GLN A C 1
ATOM 732 O O . GLN A 1 91 ? 5.489 -2.942 -13.661 1.00 95.25 91 GLN A O 1
ATOM 737 N N . ALA A 1 92 ? 6.453 -2.483 -15.637 1.00 94.88 92 ALA A N 1
ATOM 738 C CA . ALA A 1 92 ? 5.195 -2.242 -16.331 1.00 94.88 92 ALA A CA 1
ATOM 739 C C . ALA A 1 92 ? 4.471 -3.565 -16.601 1.00 94.88 92 ALA A C 1
ATOM 741 O O . ALA A 1 92 ? 3.259 -3.651 -16.391 1.00 94.88 92 ALA A O 1
ATOM 742 N N . ARG A 1 93 ? 5.205 -4.601 -17.019 1.00 96.44 93 ARG A N 1
ATOM 743 C CA . ARG A 1 93 ? 4.698 -5.970 -17.126 1.00 96.44 93 ARG A CA 1
ATOM 744 C C . ARG A 1 93 ? 4.270 -6.507 -15.770 1.00 96.44 93 ARG A C 1
ATOM 746 O O . ARG A 1 93 ? 3.122 -6.928 -15.653 1.00 96.44 93 ARG A O 1
ATOM 753 N N . ALA A 1 94 ? 5.103 -6.380 -14.737 1.00 97.06 94 ALA A N 1
ATOM 754 C CA . ALA A 1 94 ? 4.724 -6.812 -13.392 1.00 97.06 94 ALA A CA 1
ATOM 755 C C . ALA A 1 94 ? 3.453 -6.098 -12.886 1.00 97.06 94 ALA A C 1
ATOM 757 O O . ALA A 1 94 ? 2.560 -6.733 -12.328 1.00 97.06 94 ALA A O 1
ATOM 758 N N . ALA A 1 95 ? 3.296 -4.796 -13.148 1.00 94.25 95 ALA A N 1
ATOM 759 C CA . ALA A 1 95 ? 2.079 -4.070 -12.783 1.00 94.25 95 ALA A CA 1
ATOM 760 C C . ALA A 1 95 ? 0.826 -4.542 -13.544 1.00 94.25 95 ALA A C 1
ATOM 762 O O . ALA A 1 95 ? -0.273 -4.454 -12.989 1.00 94.25 95 ALA A O 1
ATOM 763 N N . ARG A 1 96 ? 0.968 -5.019 -14.790 1.00 94.81 96 ARG A N 1
ATOM 764 C CA . ARG A 1 96 ? -0.135 -5.607 -15.572 1.00 94.81 96 ARG A CA 1
ATOM 765 C C . ARG A 1 96 ? -0.495 -7.009 -15.086 1.00 94.81 96 ARG A C 1
ATOM 767 O O . ARG A 1 96 ? -1.677 -7.308 -14.986 1.00 94.81 96 ARG A O 1
ATOM 774 N N . GLU A 1 97 ? 0.503 -7.838 -14.790 1.00 97.38 97 GLU A N 1
ATOM 775 C CA . GLU A 1 97 ? 0.296 -9.247 -14.433 1.00 97.38 97 GLU A CA 1
ATOM 776 C C . GLU A 1 97 ? -0.124 -9.430 -12.968 1.00 97.38 97 GLU A C 1
ATOM 778 O O . GLU A 1 97 ? -1.048 -10.187 -12.686 1.00 97.38 97 GLU A O 1
ATOM 783 N N . PHE A 1 98 ? 0.487 -8.694 -12.036 1.00 96.19 98 PHE A N 1
ATOM 784 C CA . PHE A 1 98 ? 0.232 -8.857 -10.598 1.00 96.19 98 PHE A CA 1
ATOM 785 C C . PHE A 1 98 ? -0.709 -7.7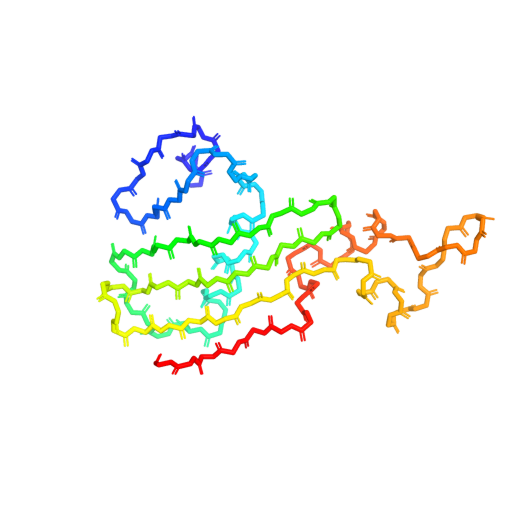99 -10.019 1.00 96.19 98 PHE A C 1
ATOM 787 O O . PHE A 1 98 ? -1.247 -7.976 -8.925 1.00 96.19 98 PHE A O 1
ATOM 794 N N . GLY A 1 99 ? -0.922 -6.679 -10.714 1.00 93.50 99 GLY A N 1
ATOM 795 C CA . GLY A 1 99 ? -1.825 -5.624 -10.261 1.00 93.50 99 GLY A CA 1
ATOM 796 C C . GLY A 1 99 ? -1.439 -5.071 -8.885 1.00 93.50 99 GLY A C 1
ATOM 797 O O . GLY A 1 99 ? -0.469 -4.326 -8.748 1.00 93.50 99 GLY A O 1
ATOM 798 N N . TYR A 1 100 ? -2.229 -5.385 -7.855 1.00 95.50 100 TYR A N 1
ATOM 799 C CA . TYR A 1 100 ? -1.936 -4.974 -6.479 1.00 95.50 100 TYR A CA 1
ATOM 800 C C . TYR A 1 100 ? -0.980 -5.933 -5.751 1.00 95.50 100 TYR A C 1
ATOM 802 O O . TYR A 1 100 ? -0.403 -5.528 -4.759 1.00 95.50 100 TYR A O 1
ATOM 810 N N . GLN A 1 101 ? -0.698 -7.135 -6.255 1.00 97.06 101 GLN A N 1
ATOM 811 C CA . GLN A 1 101 ? 0.089 -8.171 -5.557 1.00 97.06 101 GLN A CA 1
ATOM 812 C C . GLN 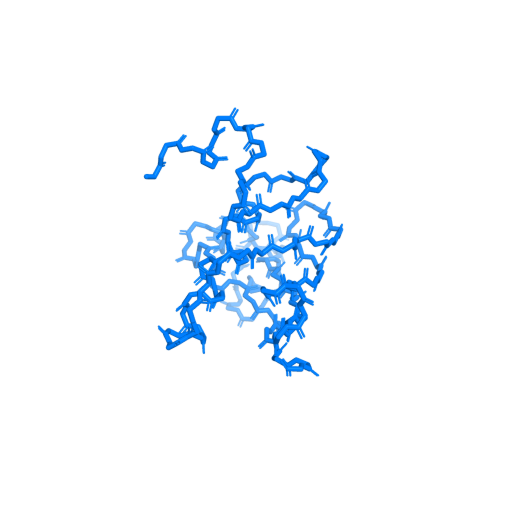A 1 101 ? 1.625 -7.978 -5.595 1.00 97.06 101 GLN A C 1
ATOM 814 O O . GLN A 1 101 ? 2.399 -8.873 -5.248 1.00 97.06 101 GLN A O 1
ATOM 819 N N . CYS A 1 102 ? 2.111 -6.789 -5.956 1.00 97.44 102 CYS A N 1
ATOM 820 C CA . CYS A 1 102 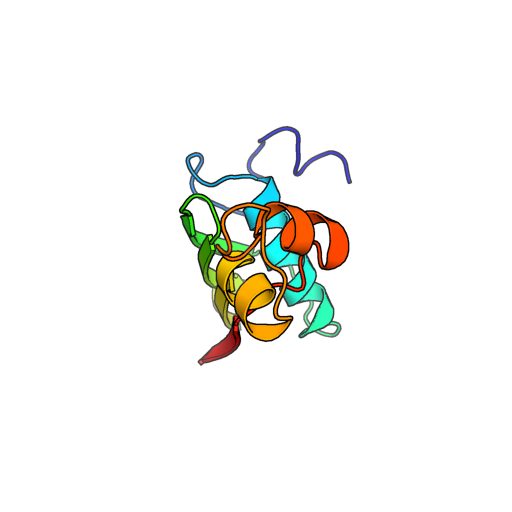? 3.536 -6.440 -5.896 1.00 97.44 102 CYS A CA 1
ATOM 821 C C . CYS A 1 102 ? 4.013 -6.072 -4.470 1.00 97.44 102 CYS A C 1
ATOM 823 O O . CYS A 1 102 ? 4.917 -5.258 -4.320 1.00 97.44 102 CYS A O 1
ATOM 825 N N . PHE A 1 103 ? 3.408 -6.607 -3.404 1.00 97.81 103 PHE A N 1
ATOM 826 C CA . PHE A 1 103 ? 3.839 -6.299 -2.036 1.00 97.81 103 PHE A CA 1
ATOM 827 C C . PHE A 1 103 ? 5.114 -7.058 -1.673 1.00 97.81 103 PHE A C 1
ATOM 829 O O . PHE A 1 103 ? 5.097 -8.280 -1.548 1.00 97.81 103 PHE A O 1
ATOM 836 N N . ARG A 1 104 ? 6.198 -6.309 -1.458 1.00 97.38 104 ARG A N 1
ATOM 837 C CA . ARG A 1 104 ? 7.417 -6.795 -0.802 1.00 97.38 104 ARG A CA 1
ATOM 838 C C . ARG A 1 104 ? 7.206 -6.958 0.702 1.00 97.38 104 ARG A C 1
ATOM 840 O O . ARG A 1 104 ? 7.789 -7.843 1.316 1.00 97.38 104 ARG A O 1
ATOM 847 N N . LYS A 1 105 ? 6.399 -6.070 1.288 1.00 97.69 105 LYS A N 1
ATOM 848 C CA . LYS A 1 105 ? 6.047 -6.048 2.711 1.00 97.69 105 LYS A CA 1
ATOM 849 C C . LYS A 1 105 ? 4.575 -5.686 2.859 1.00 97.69 105 LYS A C 1
ATOM 851 O O . LYS A 1 105 ? 4.123 -4.726 2.229 1.00 97.69 105 LYS A O 1
ATOM 856 N N . PHE A 1 106 ? 3.861 -6.411 3.709 1.00 98.25 106 PHE A N 1
ATOM 857 C CA . PHE A 1 106 ? 2.566 -6.000 4.242 1.00 98.25 106 PHE A CA 1
ATOM 858 C C . PHE A 1 106 ? 2.389 -6.657 5.610 1.00 98.25 106 PHE A C 1
ATOM 860 O O . PHE A 1 106 ? 2.107 -7.847 5.697 1.00 98.25 106 PHE A O 1
ATOM 867 N N . GLU A 1 107 ? 2.634 -5.905 6.675 1.00 98.06 107 GLU A N 1
ATOM 868 C CA . GLU A 1 107 ? 2.720 -6.453 8.028 1.00 98.06 107 GLU A CA 1
ATOM 869 C C . GLU A 1 107 ? 1.834 -5.663 8.969 1.00 98.06 107 GLU A C 1
ATOM 871 O O . GLU A 1 107 ? 1.868 -4.432 8.981 1.00 98.06 107 GLU A O 1
ATOM 876 N N . ARG A 1 108 ? 1.070 -6.383 9.789 1.00 97.38 108 ARG A N 1
ATOM 877 C CA . ARG A 1 108 ? 0.338 -5.783 10.894 1.00 97.38 108 ARG A CA 1
ATOM 878 C C . ARG A 1 108 ? 1.317 -5.443 12.015 1.00 97.38 108 ARG A C 1
ATOM 880 O O . ARG A 1 108 ? 1.973 -6.332 12.550 1.00 97.38 108 ARG A O 1
ATOM 887 N N . THR A 1 109 ? 1.398 -4.170 12.373 1.00 97.31 109 THR A N 1
ATOM 888 C CA . THR A 1 109 ? 2.276 -3.661 13.436 1.00 97.31 109 THR A CA 1
ATOM 889 C C . THR A 1 109 ? 1.529 -3.384 14.739 1.00 97.31 109 THR A C 1
ATOM 891 O O . THR A 1 109 ? 2.163 -3.240 15.783 1.00 97.31 109 THR A O 1
ATOM 894 N N . ARG A 1 110 ? 0.192 -3.336 14.687 1.00 90.94 110 ARG A N 1
ATOM 895 C CA . ARG A 1 110 ? -0.711 -3.218 15.837 1.00 90.94 110 ARG A CA 1
ATOM 896 C C . ARG A 1 110 ? -2.043 -3.897 15.547 1.00 90.94 110 ARG A C 1
ATOM 898 O O . ARG A 1 110 ? -2.542 -3.757 14.409 1.00 90.94 110 ARG A O 1
#

pLDDT: mean 91.27, std 13.13, range [46.47, 98.56]

Foldseek 3Di:
DPPLVVQDQDQQEAEDSPDDSLLSVLLVVVCCVVCVPDDFRHWYWDFDDDDFWTWTKIAGPNNPWIKTWIQGLQVVQVVVCPADPVSGRPSVVSCVPCVSNSIPGIDIPD

Radius of gyration: 14.52 Å; chains: 1; bounding box: 35×28×40 Å

Secondary structure (DSSP, 8-state):
--HHHHT--BTTEE--TTS-HHHHHHHHHHHHHH-TT---S-EEEEEEE-SSEEEEEEEEGGGTEEEEEEEEHHHHHHHTT-B-TTSSB-HHHHHHHHTT--EEEEEE--